Protein AF-A0A920DB61-F1 (afdb_monomer_lite)

pLDDT: mean 77.5, std 15.22, range [40.94, 92.69]

Sequence (60 aa):
MIEKNRDCIEQARKKLNALAKEYNNDFQHPVVIKQSMLLDELINQYSRSGKQQEKPIIFD

Radius of gyration: 12.96 Å; chains: 1; bounding box: 31×24×28 Å

Structure (mmCIF, N/CA/C/O backbone):
data_AF-A0A920DB61-F1
#
_entry.id   AF-A0A920DB61-F1
#
loop_
_atom_site.group_PDB
_atom_site.id
_atom_site.type_symbol
_atom_site.label_atom_id
_atom_site.label_alt_id
_atom_site.label_comp_id
_atom_site.label_asym_id
_atom_site.label_entity_id
_atom_site.label_seq_id
_atom_site.pdbx_PDB_ins_code
_atom_site.Cartn_x
_atom_site.Cartn_y
_atom_site.Cartn_z
_atom_site.occupancy
_atom_site.B_iso_or_equiv
_atom_site.auth_seq_id
_atom_site.auth_comp_id
_atom_site.auth_asym_id
_atom_site.auth_atom_id
_atom_site.pdbx_PDB_model_num
ATOM 1 N N . MET A 1 1 ? -14.072 -2.787 16.437 1.00 52.59 1 MET A N 1
ATOM 2 C CA . MET A 1 1 ? -14.265 -2.790 14.964 1.00 52.59 1 MET A CA 1
ATOM 3 C C . MET A 1 1 ? -13.433 -1.715 14.263 1.00 52.59 1 MET A C 1
A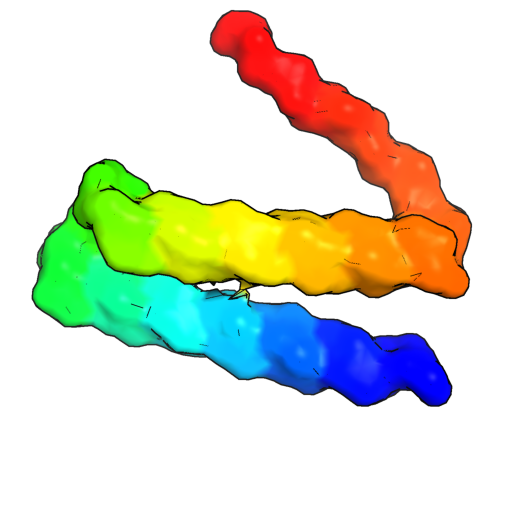TOM 5 O O . MET A 1 1 ? -12.849 -2.027 13.239 1.00 52.59 1 MET A O 1
ATOM 9 N N . ILE A 1 2 ? -13.289 -0.512 14.832 1.00 53.72 2 ILE A N 1
ATOM 10 C CA . ILE A 1 2 ? -12.486 0.593 14.267 1.00 53.72 2 ILE A CA 1
ATOM 11 C C . ILE A 1 2 ? -10.973 0.269 14.211 1.00 53.72 2 ILE A C 1
ATOM 13 O O . ILE A 1 2 ? -10.321 0.572 13.218 1.00 53.72 2 ILE A O 1
ATOM 17 N N . GLU A 1 3 ? -10.416 -0.426 15.212 1.00 54.84 3 GLU A N 1
ATOM 18 C CA . GLU A 1 3 ? -8.986 -0.806 15.224 1.00 54.84 3 GLU A CA 1
ATOM 19 C C . GLU A 1 3 ? -8.580 -1.781 14.108 1.00 54.84 3 GLU A C 1
ATOM 21 O O . GLU A 1 3 ? -7.504 -1.629 13.537 1.00 54.84 3 GLU A O 1
ATOM 26 N N . LYS A 1 4 ? -9.449 -2.734 13.732 1.00 60.38 4 LYS A N 1
ATOM 27 C CA . LYS A 1 4 ? -9.147 -3.687 12.646 1.00 60.38 4 LYS A CA 1
ATOM 28 C C . LYS A 1 4 ? -8.985 -2.989 11.292 1.00 60.38 4 LYS A C 1
ATOM 30 O O . LYS A 1 4 ? -8.127 -3.377 10.511 1.00 60.38 4 LYS A O 1
ATOM 35 N N . ASN A 1 5 ? -9.763 -1.938 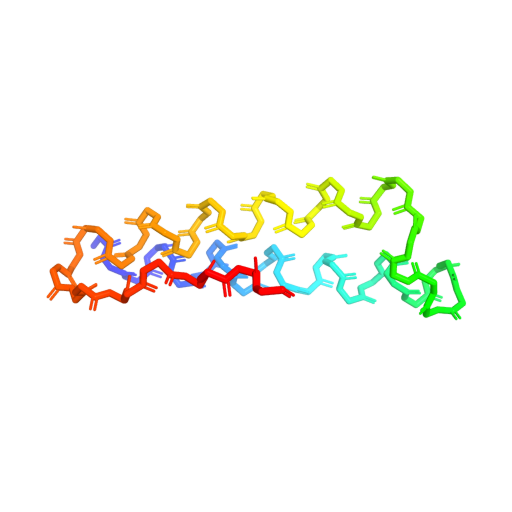11.036 1.00 65.25 5 ASN A N 1
ATOM 36 C CA . ASN A 1 5 ? -9.689 -1.209 9.772 1.00 65.25 5 ASN A CA 1
ATOM 37 C C . ASN A 1 5 ? -8.422 -0.342 9.664 1.00 65.25 5 ASN A C 1
ATOM 39 O O . ASN A 1 5 ? -7.878 -0.209 8.571 1.00 65.25 5 ASN A O 1
ATOM 43 N N . ARG A 1 6 ? -7.908 0.198 10.781 1.00 74.50 6 ARG A N 1
ATOM 44 C CA . ARG A 1 6 ? -6.624 0.924 10.786 1.00 74.50 6 ARG A CA 1
ATOM 45 C C . ARG A 1 6 ? -5.448 0.021 10.423 1.00 74.50 6 ARG A C 1
ATOM 47 O O . ARG A 1 6 ? -4.599 0.438 9.642 1.00 74.50 6 ARG A O 1
ATOM 54 N N . ASP A 1 7 ? -5.421 -1.204 10.947 1.00 82.12 7 ASP A N 1
ATOM 55 C CA . ASP A 1 7 ? -4.351 -2.159 10.636 1.00 82.12 7 ASP A CA 1
ATOM 56 C C . ASP A 1 7 ? -4.358 -2.540 9.145 1.00 82.12 7 ASP A C 1
ATOM 58 O O . ASP A 1 7 ? -3.320 -2.504 8.486 1.00 82.12 7 ASP A O 1
ATOM 62 N N . CYS A 1 8 ? -5.542 -2.775 8.566 1.00 84.00 8 CYS A N 1
ATOM 63 C CA . CYS A 1 8 ? -5.685 -3.044 7.132 1.00 84.00 8 CYS A CA 1
ATOM 64 C C . CYS A 1 8 ? -5.214 -1.874 6.249 1.00 84.00 8 CYS A C 1
ATOM 66 O O . CYS A 1 8 ? -4.540 -2.106 5.243 1.00 84.00 8 CYS A O 1
ATOM 68 N N . ILE A 1 9 ? -5.517 -0.626 6.628 1.00 85.56 9 ILE A N 1
ATOM 69 C CA . ILE A 1 9 ? -5.042 0.573 5.915 1.00 85.56 9 ILE A CA 1
ATOM 70 C C . ILE A 1 9 ? -3.515 0.674 5.994 1.00 85.56 9 ILE A C 1
ATOM 72 O O . ILE A 1 9 ? -2.857 0.892 4.977 1.00 85.56 9 ILE A O 1
ATOM 76 N N . GLU A 1 10 ? -2.929 0.469 7.175 1.00 88.38 10 GLU A N 1
ATOM 77 C CA . GLU A 1 10 ? 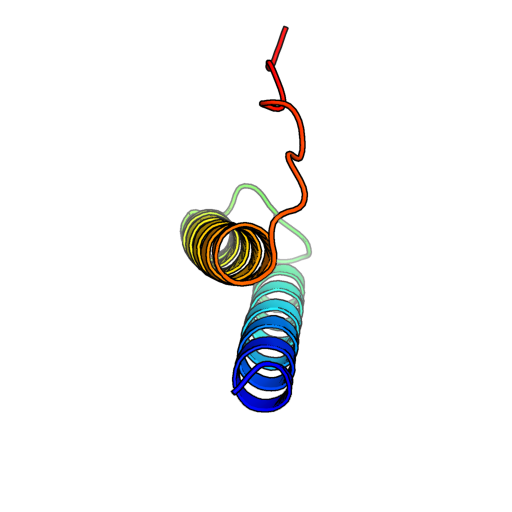-1.475 0.534 7.355 1.00 88.38 10 GLU A CA 1
ATOM 78 C C . GLU A 1 10 ? -0.754 -0.565 6.555 1.00 88.38 10 GLU A C 1
ATOM 80 O O . GLU A 1 10 ? 0.277 -0.313 5.925 1.00 88.38 10 GLU A O 1
ATOM 85 N N . GLN A 1 11 ? -1.308 -1.780 6.509 1.00 89.88 11 GLN A N 1
ATOM 86 C CA . GLN A 1 11 ? -0.769 -2.861 5.681 1.00 89.88 11 GLN A CA 1
ATOM 87 C C . GLN A 1 11 ? -0.844 -2.530 4.185 1.00 89.88 11 GLN A C 1
ATOM 89 O O . GLN A 1 11 ? 0.151 -2.677 3.468 1.00 89.88 11 GLN A O 1
ATOM 94 N N . ALA A 1 12 ? -1.989 -2.035 3.709 1.00 88.31 12 ALA A N 1
ATOM 95 C CA . ALA A 1 12 ? -2.161 -1.637 2.315 1.00 88.31 12 ALA A CA 1
ATOM 96 C C . ALA A 1 12 ? -1.229 -0.474 1.927 1.00 88.31 12 ALA A C 1
ATOM 98 O O . ALA A 1 12 ? -0.660 -0.482 0.832 1.00 88.31 12 ALA A O 1
ATOM 99 N N . ARG A 1 13 ? -0.986 0.468 2.848 1.00 90.00 13 ARG A N 1
ATOM 100 C CA . ARG A 1 13 ? -0.041 1.582 2.684 1.00 90.00 13 ARG A CA 1
ATOM 101 C C . ARG A 1 13 ? 1.411 1.110 2.613 1.00 90.00 13 ARG A C 1
ATOM 103 O O . ARG A 1 13 ? 2.152 1.546 1.732 1.00 90.00 13 ARG A O 1
ATOM 110 N N . LYS A 1 14 ? 1.825 0.193 3.493 1.00 92.69 14 LYS A N 1
ATOM 111 C CA . LYS A 1 14 ? 3.164 -0.424 3.435 1.00 92.69 14 LYS A CA 1
ATOM 112 C C . LYS A 1 14 ? 3.380 -1.158 2.113 1.00 92.69 14 LYS A C 1
ATOM 114 O O . LYS A 1 14 ? 4.440 -1.016 1.509 1.00 92.69 14 LYS A O 1
ATOM 119 N N . LYS A 1 15 ? 2.365 -1.883 1.637 1.00 90.94 15 LYS A N 1
ATOM 120 C CA . LYS A 1 15 ? 2.411 -2.596 0.355 1.00 90.94 15 LYS A CA 1
ATOM 121 C C . LYS A 1 15 ? 2.529 -1.642 -0.835 1.00 90.94 15 LYS A C 1
ATOM 123 O O . LYS A 1 15 ? 3.335 -1.895 -1.723 1.00 90.94 15 LYS A O 1
ATOM 128 N N . LEU A 1 16 ? 1.798 -0.526 -0.826 1.00 90.12 16 LEU A N 1
ATOM 129 C CA . LEU A 1 16 ? 1.927 0.514 -1.850 1.00 90.12 16 LEU A CA 1
ATOM 130 C C . LEU A 1 16 ? 3.342 1.111 -1.880 1.00 90.12 16 LEU A C 1
ATOM 132 O O . LEU A 1 16 ? 3.927 1.244 -2.948 1.00 90.12 16 LEU A O 1
ATOM 136 N N . ASN A 1 17 ? 3.916 1.416 -0.711 1.00 89.06 17 ASN A N 1
ATOM 137 C CA . ASN A 1 17 ? 5.275 1.958 -0.608 1.00 89.06 17 ASN A CA 1
ATOM 138 C C . ASN A 1 17 ? 6.335 0.959 -1.104 1.00 89.06 17 ASN A C 1
ATOM 140 O O . ASN A 1 17 ? 7.269 1.351 -1.797 1.00 89.06 17 ASN A O 1
ATOM 144 N N . ALA A 1 18 ? 6.173 -0.328 -0.783 1.00 91.06 18 ALA A N 1
ATOM 145 C CA . ALA A 1 18 ? 7.051 -1.385 -1.274 1.00 91.06 18 ALA A CA 1
ATOM 146 C C . ALA A 1 18 ? 6.994 -1.511 -2.803 1.00 91.06 18 ALA A C 1
ATOM 148 O O . ALA A 1 18 ? 8.043 -1.524 -3.437 1.00 91.06 18 ALA A O 1
ATOM 149 N N . LEU A 1 19 ? 5.793 -1.523 -3.391 1.00 89.81 19 LEU A N 1
ATOM 150 C CA . LEU A 1 19 ? 5.629 -1.574 -4.846 1.00 89.81 19 LEU A CA 1
ATOM 151 C C . LEU A 1 19 ? 6.203 -0.325 -5.516 1.00 89.81 19 LEU A C 1
ATOM 153 O O . LEU A 1 19 ? 6.943 -0.445 -6.482 1.00 89.81 19 LEU A O 1
ATOM 157 N N . ALA A 1 20 ? 5.935 0.868 -4.980 1.00 88.06 20 ALA A N 1
ATOM 158 C CA . ALA A 1 20 ? 6.527 2.094 -5.503 1.00 88.06 20 ALA A CA 1
ATOM 159 C C . ALA A 1 20 ? 8.061 1.997 -5.509 1.00 88.06 20 ALA A C 1
ATOM 161 O O . ALA A 1 20 ? 8.673 2.244 -6.538 1.00 88.06 20 ALA A O 1
ATOM 162 N N . LYS A 1 21 ? 8.687 1.548 -4.414 1.00 90.38 21 LYS A N 1
ATOM 163 C CA . LYS A 1 21 ? 10.146 1.350 -4.356 1.00 90.38 21 LYS A CA 1
ATOM 164 C C . LYS A 1 21 ? 10.654 0.306 -5.351 1.00 90.38 21 LYS A C 1
ATOM 166 O O . LYS A 1 21 ? 11.690 0.532 -5.967 1.00 90.38 21 LYS A O 1
ATOM 171 N N . GLU A 1 22 ? 9.940 -0.807 -5.510 1.00 91.69 22 GLU A N 1
ATOM 172 C CA . GLU A 1 22 ? 10.279 -1.874 -6.462 1.00 91.69 22 GLU A CA 1
ATOM 173 C C . GLU A 1 22 ? 10.255 -1.372 -7.912 1.00 91.69 22 GLU A C 1
ATOM 175 O O . GLU A 1 22 ? 11.129 -1.714 -8.705 1.00 91.69 22 GLU A O 1
ATOM 180 N N . TYR A 1 23 ? 9.320 -0.477 -8.235 1.00 89.38 23 TYR A N 1
ATOM 181 C CA . TYR A 1 23 ? 9.204 0.151 -9.550 1.00 89.38 23 TYR A CA 1
ATOM 182 C C . TYR A 1 23 ? 9.931 1.506 -9.649 1.00 89.38 23 TYR A C 1
ATOM 184 O O . TYR A 1 23 ? 9.522 2.365 -10.417 1.00 89.38 23 TYR A O 1
ATOM 192 N N . ASN A 1 24 ? 11.029 1.726 -8.912 1.00 88.44 24 ASN A N 1
ATOM 193 C CA . ASN A 1 24 ? 11.839 2.964 -8.972 1.00 88.44 24 ASN A CA 1
ATOM 194 C C . ASN A 1 24 ? 11.081 4.261 -8.619 1.00 88.44 24 ASN A C 1
ATOM 196 O O . ASN A 1 24 ? 11.358 5.331 -9.156 1.00 88.44 24 ASN A O 1
ATOM 200 N N . ASN A 1 25 ? 10.141 4.178 -7.683 1.00 83.50 25 ASN A N 1
ATOM 201 C CA . ASN A 1 25 ? 9.179 5.225 -7.333 1.00 83.50 25 ASN A CA 1
ATOM 202 C C . ASN A 1 25 ? 8.266 5.641 -8.500 1.00 83.50 25 ASN A C 1
ATOM 204 O O . ASN A 1 25 ? 7.715 6.741 -8.482 1.00 83.50 25 ASN A O 1
ATOM 208 N N . ASP A 1 26 ? 8.074 4.768 -9.493 1.00 85.38 26 ASP A N 1
ATOM 209 C CA . ASP A 1 26 ? 7.105 4.987 -10.560 1.00 85.38 26 ASP A CA 1
ATOM 210 C C . ASP A 1 26 ? 5.681 4.737 -10.054 1.00 85.38 26 ASP A C 1
ATOM 212 O O . ASP A 1 26 ? 5.187 3.609 -9.975 1.00 85.38 26 ASP A O 1
ATO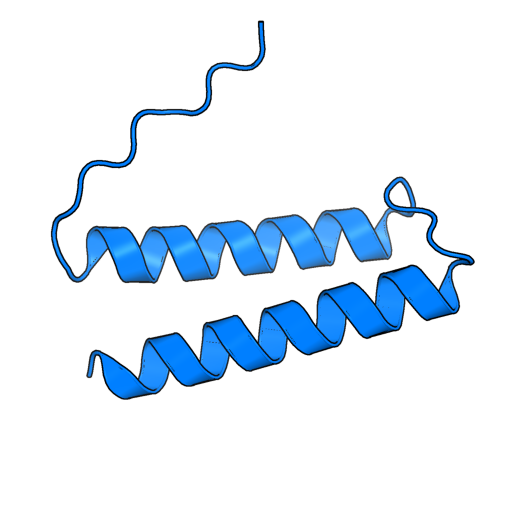M 216 N N . PHE A 1 27 ? 5.000 5.824 -9.702 1.00 80.81 27 PHE A N 1
ATOM 217 C CA . PHE A 1 27 ? 3.599 5.781 -9.287 1.00 80.81 27 PHE A CA 1
ATOM 218 C C . PHE A 1 27 ? 2.636 5.542 -10.456 1.00 80.81 27 PHE A C 1
ATOM 220 O O . PHE A 1 27 ? 1.462 5.260 -10.219 1.00 80.81 27 PHE A O 1
ATOM 227 N N . GLN A 1 28 ? 3.117 5.621 -11.703 1.00 86.00 28 GLN A N 1
ATOM 228 C CA . GLN A 1 28 ? 2.318 5.340 -12.895 1.00 86.00 28 GLN A CA 1
ATOM 229 C C . GLN A 1 28 ? 2.298 3.853 -13.269 1.00 86.00 28 GLN A C 1
ATOM 231 O O . GLN A 1 28 ? 1.528 3.451 -14.145 1.00 86.00 28 GLN A O 1
ATOM 236 N N . HIS A 1 29 ? 3.079 3.015 -12.582 1.00 86.38 29 HIS A N 1
ATOM 237 C CA . HIS A 1 29 ? 3.095 1.590 -12.851 1.00 86.38 29 HIS A CA 1
ATOM 238 C C . HIS A 1 29 ? 1.710 0.987 -12.548 1.00 86.38 29 HIS A C 1
ATOM 240 O O . HIS A 1 29 ? 1.168 1.195 -11.455 1.00 86.38 29 HIS A O 1
ATOM 246 N N . PRO A 1 30 ? 1.123 0.184 -13.455 1.00 89.38 30 PRO A N 1
ATOM 247 C CA . PRO A 1 30 ? -0.250 -0.312 -13.315 1.00 89.38 30 PRO A CA 1
ATOM 248 C C . PRO A 1 30 ? -0.485 -1.097 -12.015 1.00 89.38 30 PRO A C 1
ATOM 250 O O . PRO A 1 30 ? -1.583 -1.077 -11.458 1.00 89.38 30 PRO A O 1
ATOM 253 N N . VAL A 1 31 ? 0.552 -1.756 -11.491 1.00 88.31 31 VAL A N 1
ATOM 254 C CA . VAL A 1 31 ? 0.492 -2.482 -10.212 1.00 88.31 31 VAL A CA 1
ATOM 255 C C . VAL A 1 31 ? 0.443 -1.523 -9.012 1.00 88.31 31 VAL A C 1
ATOM 257 O O . VAL A 1 31 ? -0.285 -1.788 -8.055 1.00 88.31 31 VAL A O 1
ATOM 260 N N . VAL A 1 32 ? 1.159 -0.394 -9.072 1.00 84.12 32 VAL A N 1
ATOM 261 C CA . VAL A 1 32 ? 1.154 0.649 -8.030 1.00 84.12 32 VAL A CA 1
ATOM 262 C C . VAL A 1 32 ? -0.189 1.374 -8.026 1.00 84.12 32 VAL A C 1
ATOM 264 O O . VAL A 1 32 ? -0.803 1.504 -6.969 1.00 84.12 32 VAL A O 1
ATOM 267 N N . ILE A 1 33 ? -0.705 1.731 -9.206 1.00 90.69 33 ILE A N 1
ATOM 268 C CA . ILE A 1 33 ? -2.035 2.339 -9.368 1.00 90.69 33 ILE A CA 1
ATOM 269 C C . ILE A 1 33 ? -3.120 1.428 -8.783 1.00 90.69 33 ILE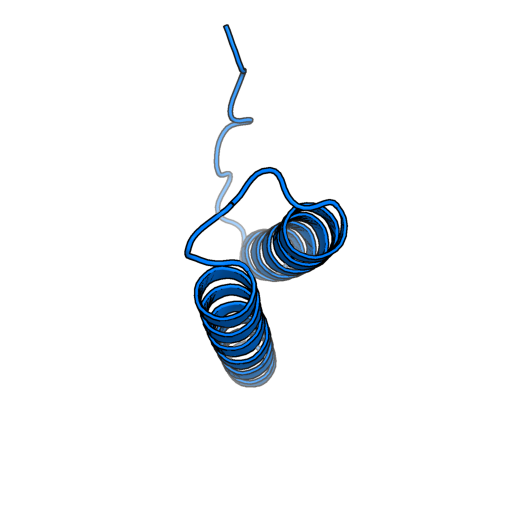 A C 1
ATOM 271 O O . ILE A 1 33 ? -3.931 1.868 -7.967 1.00 90.69 33 ILE A O 1
ATOM 275 N N . LYS A 1 34 ? -3.114 0.137 -9.138 1.00 90.19 34 LYS A N 1
ATOM 276 C CA . LYS A 1 34 ? -4.099 -0.829 -8.629 1.00 90.19 34 LYS A CA 1
ATOM 277 C C . LYS A 1 34 ? -4.037 -0.967 -7.107 1.00 90.19 34 LYS A C 1
ATOM 279 O O . LYS A 1 34 ? -5.077 -1.048 -6.456 1.00 90.19 34 LYS A O 1
ATOM 284 N N . GLN A 1 35 ? -2.837 -0.983 -6.528 1.00 89.56 35 GLN A N 1
ATOM 285 C CA . GLN A 1 35 ? -2.682 -1.020 -5.075 1.00 89.56 35 GLN A CA 1
ATOM 286 C C . GLN A 1 35 ? -3.141 0.292 -4.412 1.00 89.56 35 GLN A C 1
ATOM 288 O O . GLN A 1 35 ? -3.691 0.231 -3.313 1.00 89.56 35 GLN A O 1
ATOM 293 N N . SER A 1 36 ? -2.961 1.449 -5.063 1.00 88.31 36 SER A N 1
ATOM 294 C CA . SER A 1 36 ? -3.469 2.739 -4.572 1.00 88.31 36 SER A CA 1
ATOM 295 C C . SER A 1 36 ? -4.991 2.738 -4.508 1.00 88.31 36 SER A C 1
ATOM 297 O O . SER A 1 36 ? -5.548 3.036 -3.462 1.00 88.31 36 SER A O 1
ATOM 299 N N . MET A 1 37 ? -5.662 2.278 -5.568 1.00 89.94 37 MET A N 1
ATOM 300 C CA . MET A 1 37 ? -7.127 2.176 -5.602 1.00 89.94 37 MET A CA 1
ATOM 301 C C . MET A 1 37 ? -7.680 1.299 -4.467 1.00 89.94 37 MET A C 1
ATOM 303 O O . MET A 1 37 ? -8.688 1.640 -3.854 1.00 89.94 37 MET A O 1
ATOM 307 N N . LEU A 1 38 ? -7.005 0.188 -4.146 1.00 88.50 38 LEU A N 1
ATOM 308 C CA . LEU A 1 38 ? -7.385 -0.668 -3.015 1.00 88.50 38 LEU A CA 1
ATOM 309 C C . LEU A 1 38 ? -7.204 0.034 -1.663 1.00 88.50 38 LEU A C 1
ATOM 311 O O . LEU A 1 38 ? -8.018 -0.148 -0.758 1.00 88.50 38 LEU A O 1
ATOM 315 N N . LEU A 1 39 ? -6.138 0.823 -1.515 1.00 87.00 39 LEU A N 1
ATOM 316 C CA . LEU A 1 39 ? -5.901 1.618 -0.314 1.00 87.00 39 LEU A CA 1
ATOM 317 C C . LEU A 1 39 ? -6.964 2.716 -0.162 1.00 87.00 39 LEU A C 1
ATOM 319 O O . LEU A 1 39 ? -7.521 2.856 0.924 1.00 87.00 39 LEU A O 1
ATOM 323 N N . ASP A 1 40 ? -7.292 3.431 -1.239 1.00 87.12 40 ASP A N 1
ATOM 324 C CA . ASP A 1 40 ? -8.356 4.438 -1.269 1.00 87.12 40 ASP A CA 1
ATOM 325 C C . ASP A 1 40 ? -9.722 3.839 -0.917 1.00 87.12 40 ASP A C 1
ATOM 327 O O . ASP A 1 40 ? -10.484 4.428 -0.150 1.00 87.12 40 ASP A O 1
ATOM 331 N N . GLU A 1 41 ? -10.048 2.648 -1.423 1.00 86.38 41 GLU A N 1
ATOM 332 C CA . GLU A 1 41 ? -11.298 1.969 -1.078 1.00 86.38 41 GLU A CA 1
ATOM 333 C C . GLU A 1 41 ? -11.353 1.596 0.411 1.00 86.38 41 GLU A C 1
ATOM 335 O O . GLU A 1 41 ? -12.366 1.838 1.069 1.00 86.38 41 GLU A O 1
ATOM 340 N N . LEU A 1 42 ? -10.254 1.080 0.973 1.00 84.00 42 LEU A N 1
ATOM 341 C CA . LEU A 1 42 ? -10.153 0.757 2.401 1.00 84.00 42 LEU A CA 1
ATOM 342 C C . LEU A 1 42 ? -10.270 2.002 3.291 1.00 84.00 42 LEU A C 1
ATOM 344 O O . LEU A 1 42 ? -10.967 1.968 4.308 1.00 84.00 42 LEU A O 1
ATOM 348 N N . ILE A 1 43 ? -9.630 3.107 2.901 1.00 84.75 43 ILE A N 1
ATOM 349 C CA . ILE A 1 43 ? -9.740 4.399 3.592 1.00 84.75 43 ILE A CA 1
ATOM 350 C C . ILE A 1 43 ? -11.185 4.896 3.528 1.00 84.75 43 ILE A C 1
ATOM 352 O O . ILE A 1 43 ? -11.768 5.222 4.559 1.00 84.75 43 ILE A O 1
ATOM 356 N N . ASN A 1 44 ? -11.806 4.861 2.349 1.00 83.94 44 ASN A N 1
ATOM 357 C CA . ASN A 1 44 ? -13.199 5.259 2.170 1.00 83.94 44 ASN A CA 1
ATOM 358 C C . ASN A 1 44 ? -14.165 4.397 2.993 1.00 83.94 44 ASN A C 1
ATOM 360 O O . ASN A 1 44 ? -15.111 4.923 3.581 1.00 83.94 44 ASN A O 1
ATOM 364 N N . GLN A 1 45 ? -13.947 3.083 3.074 1.00 81.50 45 GLN A N 1
ATOM 365 C CA . GLN A 1 45 ? -14.742 2.188 3.918 1.00 81.50 45 GLN A CA 1
ATOM 366 C C . GLN A 1 45 ? -14.577 2.525 5.405 1.00 81.50 45 GLN A C 1
ATOM 368 O O . GLN A 1 45 ? -15.566 2.558 6.143 1.00 81.50 45 GLN A O 1
ATOM 373 N N . TYR A 1 46 ? -13.358 2.845 5.842 1.00 78.75 46 TYR A N 1
ATOM 374 C CA . TYR A 1 46 ? -13.096 3.306 7.201 1.00 78.75 46 TYR A CA 1
ATOM 375 C C . TYR A 1 46 ? -13.797 4.640 7.504 1.00 78.75 46 TYR A C 1
ATOM 377 O O . TYR A 1 46 ? -14.583 4.692 8.455 1.00 78.75 46 TYR A O 1
ATOM 385 N N . SER A 1 47 ? -13.623 5.667 6.665 1.00 78.56 47 SER A N 1
ATOM 386 C CA . SER A 1 47 ? -14.260 6.986 6.824 1.00 78.56 47 SER A CA 1
ATOM 387 C C . SER A 1 47 ? -15.795 6.917 6.755 1.00 78.56 47 SER A C 1
ATOM 389 O O . SER A 1 47 ? -16.489 7.632 7.482 1.00 78.56 47 SER A O 1
ATOM 391 N N . ARG A 1 48 ? -16.363 6.002 5.952 1.00 71.25 48 ARG A N 1
ATOM 392 C CA . ARG A 1 4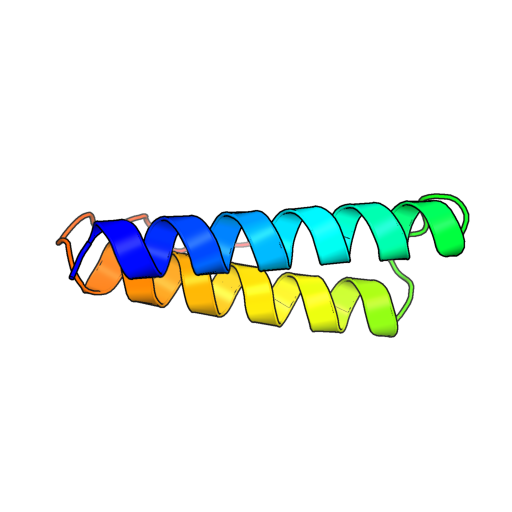8 ? -17.817 5.741 5.907 1.00 71.25 48 ARG A CA 1
ATOM 393 C C . ARG A 1 48 ? -18.333 5.039 7.161 1.00 71.25 48 ARG A C 1
ATOM 395 O O . ARG A 1 48 ? -19.424 5.362 7.629 1.00 71.25 48 ARG A O 1
ATOM 402 N N . SER A 1 49 ? -17.566 4.096 7.711 1.00 66.12 49 SER A N 1
ATOM 403 C CA . SER A 1 49 ? -17.937 3.366 8.932 1.00 66.12 49 SER A CA 1
ATOM 404 C C . SER A 1 49 ? -17.899 4.238 10.196 1.00 66.12 49 SER A C 1
ATOM 406 O O . SER A 1 49 ? -18.605 3.952 11.161 1.00 66.12 49 SER A O 1
ATOM 408 N N . GLY A 1 50 ? -17.141 5.337 10.172 1.00 61.25 50 GLY A N 1
ATOM 409 C CA . GLY A 1 50 ? -17.106 6.351 11.222 1.00 61.25 50 GLY A CA 1
ATOM 410 C C . GLY A 1 50 ? -17.362 7.742 10.655 1.00 61.25 50 GLY A C 1
ATOM 411 O O . GLY A 1 50 ? -16.429 8.520 10.583 1.00 61.25 50 GLY A O 1
ATOM 412 N N . LYS A 1 51 ? -18.599 8.032 10.222 1.00 60.03 51 LYS A N 1
ATOM 413 C CA . LYS A 1 51 ? -19.085 9.327 9.688 1.00 60.03 51 LYS A CA 1
ATOM 414 C C . LYS A 1 51 ? -18.086 10.505 9.773 1.00 60.03 51 LYS A C 1
ATOM 416 O O . LYS A 1 51 ? -18.192 11.335 10.674 1.00 60.03 51 LYS A O 1
ATOM 421 N N . GLN A 1 52 ? -17.217 10.654 8.778 1.00 50.72 52 GLN A N 1
ATOM 422 C CA . GLN A 1 52 ? -16.645 11.949 8.408 1.00 50.72 52 GLN A CA 1
ATOM 423 C C . GLN A 1 52 ? -16.733 12.075 6.887 1.00 50.72 52 GLN A C 1
ATOM 425 O O . GLN A 1 52 ? -16.171 11.286 6.136 1.00 50.72 52 GLN A O 1
ATOM 430 N N . GLN A 1 53 ? -17.560 13.024 6.451 1.00 54.00 53 GLN A N 1
ATOM 431 C CA . GLN A 1 53 ? -17.747 13.401 5.057 1.00 54.00 53 GLN A CA 1
ATOM 432 C C . GLN A 1 53 ? -16.448 14.034 4.553 1.00 54.00 53 GLN A C 1
ATOM 434 O O . GLN A 1 53 ? -16.247 15.238 4.694 1.00 54.00 53 GLN A O 1
ATOM 439 N N . GLU A 1 54 ? -15.549 13.238 3.991 1.00 55.28 54 GLU A N 1
ATOM 440 C CA . GLU A 1 54 ? -14.435 13.783 3.225 1.00 55.28 54 GLU A CA 1
ATOM 441 C C . GLU A 1 54 ? -14.964 14.068 1.821 1.00 55.28 54 GLU A C 1
ATOM 443 O O . GLU A 1 54 ? -15.434 13.177 1.111 1.00 55.28 54 GLU A O 1
ATOM 448 N N . LYS A 1 55 ? -15.029 15.368 1.509 1.00 51.84 55 LYS A N 1
ATOM 449 C CA . LYS A 1 55 ? -15.488 15.917 0.231 1.00 51.84 55 LYS A CA 1
ATOM 450 C C . LYS A 1 55 ? -14.893 15.116 -0.931 1.00 51.84 55 LYS A C 1
ATOM 452 O O . LYS A 1 55 ? -13.715 14.767 -0.857 1.00 51.84 55 LYS A O 1
ATOM 457 N N . PRO A 1 56 ? -15.664 14.877 -2.008 1.00 45.78 56 PRO A N 1
ATOM 458 C CA . PRO A 1 56 ? -15.103 14.288 -3.213 1.00 45.78 56 PRO A CA 1
ATOM 459 C C . PRO A 1 56 ? -13.904 15.137 -3.634 1.00 45.78 56 PRO A C 1
ATOM 461 O O . PRO A 1 56 ? -14.030 16.354 -3.785 1.00 45.78 56 PRO A O 1
ATOM 464 N N . ILE A 1 57 ? -12.739 14.504 -3.763 1.00 59.84 57 ILE A N 1
ATOM 465 C CA . ILE A 1 57 ? -11.593 15.116 -4.424 1.00 59.84 57 ILE A CA 1
ATOM 466 C C . ILE A 1 57 ? -12.018 15.228 -5.890 1.00 59.84 57 ILE A C 1
ATOM 468 O O . ILE A 1 57 ? -12.008 14.246 -6.629 1.00 59.84 57 ILE A O 1
ATOM 472 N N . ILE A 1 58 ? -12.531 16.402 -6.259 1.00 44.69 58 ILE A N 1
ATOM 473 C CA . ILE A 1 58 ? -12.754 16.776 -7.650 1.00 44.69 58 ILE A CA 1
ATOM 474 C C . ILE A 1 58 ? -11.360 16.970 -8.239 1.00 44.69 58 ILE A C 1
ATOM 476 O O . ILE A 1 58 ? -10.590 17.793 -7.746 1.00 44.69 58 ILE A O 1
ATOM 480 N N . PHE A 1 59 ? -11.015 16.157 -9.231 1.00 54.06 59 PHE A N 1
ATOM 481 C CA . PHE A 1 59 ? -9.881 16.444 -10.095 1.00 54.06 59 PHE A CA 1
ATOM 482 C C . PHE A 1 59 ? -10.369 17.486 -11.112 1.00 54.06 59 PHE A C 1
ATOM 484 O O . PHE A 1 59 ? -11.189 17.145 -11.966 1.00 54.06 59 PHE A O 1
ATOM 491 N N . ASP A 1 60 ? -9.950 18.742 -10.934 1.00 40.94 60 ASP A N 1
ATOM 492 C CA . ASP A 1 60 ? -9.994 19.794 -11.966 1.00 40.94 60 ASP A CA 1
ATOM 493 C C . ASP A 1 60 ? -8.930 19.535 -13.047 1.00 40.94 60 ASP A C 1
ATOM 495 O O . ASP A 1 60 ? -7.809 19.097 -12.683 1.00 40.94 60 ASP A O 1
#

Secondary structure (DSSP, 8-state):
-HHHHHHHHHHHHHHHHHHHHHTTT-TTSHHHHHHHHHHHHHHHHHHHHTT---------

Foldseek 3Di:
DLVVLVVVLVVLVVVLVVVCVVVVNPCVPPVSVVSVVVSVVSVVVSCVVVDDPDDPPDDD